Protein AF-A0A212IXD8-F1 (afdb_monomer)

Nearest PDB structures (foldseek):
  6hix-assembly1_AI  TM=6.377E-01  e=2.642E-01  Trypanosoma brucei brucei
  6yxy-assembly1_AI  TM=6.330E-01  e=1.614E+00  Trypanosoma brucei brucei
  7aih-assembly1_C  TM=6.031E-01  e=2.889E+00  Leishmania major
  4rug-assembly1_A  TM=6.545E-01  e=2.889E+00  Homo sapiens
  3g12-assembly1_B  TM=3.491E-01  e=4.257E+00  Bdellovibrio bacteriovorus HD100

Organism: NCBI:txid206096

Radius of gyration: 16.41 Å; Cα contacts (8 Å, |Δi|>4): 251; chains: 1; bounding box: 44×24×46 Å

Structure (mmCIF, N/CA/C/O backbone):
data_AF-A0A212IXD8-F1
#
_entry.id   AF-A0A212IXD8-F1
#
loop_
_atom_site.group_PDB
_atom_site.id
_atom_site.type_symbol
_atom_site.label_atom_id
_atom_site.label_alt_id
_atom_site.label_comp_id
_atom_site.label_asym_id
_atom_site.label_entity_id
_atom_site.label_seq_id
_atom_site.pdbx_PDB_ins_code
_atom_site.Cartn_x
_atom_site.Cartn_y
_atom_site.Cartn_z
_atom_site.occupancy
_atom_site.B_iso_or_equiv
_atom_site.auth_seq_id
_atom_site.auth_comp_id
_atom_site.auth_asym_id
_atom_site.auth_atom_id
_atom_site.pdbx_PDB_model_num
ATOM 1 N N . MET A 1 1 ? -16.874 -5.298 -7.975 1.00 42.81 1 MET A N 1
ATOM 2 C CA . MET A 1 1 ? -15.550 -4.691 -7.746 1.00 42.81 1 MET A CA 1
ATOM 3 C C . MET A 1 1 ? -14.944 -5.436 -6.568 1.00 42.81 1 MET A C 1
ATOM 5 O O . MET A 1 1 ? -15.483 -5.333 -5.473 1.00 42.81 1 MET A O 1
ATOM 9 N N . SER A 1 2 ? -13.976 -6.314 -6.819 1.00 44.81 2 SER A N 1
ATOM 10 C CA . SER A 1 2 ? -13.406 -7.241 -5.833 1.00 44.81 2 SER A CA 1
ATOM 11 C C . SER A 1 2 ? -12.131 -6.648 -5.251 1.00 44.81 2 SER A C 1
ATOM 13 O O . SER A 1 2 ? -11.187 -6.393 -5.981 1.00 44.81 2 SER A O 1
ATOM 15 N N . PHE A 1 3 ? -12.105 -6.407 -3.946 1.00 56.94 3 PHE A N 1
ATOM 16 C CA . PHE A 1 3 ? -10.849 -6.164 -3.238 1.00 56.94 3 PHE A CA 1
ATOM 17 C C . PHE A 1 3 ? -10.205 -7.514 -2.921 1.00 56.94 3 PHE A C 1
ATOM 19 O O . PHE A 1 3 ? -10.930 -8.460 -2.606 1.00 56.94 3 PHE A O 1
ATOM 26 N N . GLN A 1 4 ? -8.875 -7.605 -2.998 1.00 59.16 4 GLN A N 1
ATOM 27 C CA . GLN A 1 4 ? -8.174 -8.885 -2.838 1.00 59.16 4 GLN A CA 1
ATOM 28 C C . GLN A 1 4 ? -7.785 -9.214 -1.385 1.00 59.16 4 GLN A C 1
ATOM 30 O O . GLN A 1 4 ? -7.714 -10.395 -1.051 1.00 59.16 4 GLN A O 1
ATOM 35 N N . TYR A 1 5 ? -7.580 -8.218 -0.504 1.00 69.12 5 TYR A N 1
ATOM 36 C CA . TYR A 1 5 ? -6.969 -8.449 0.817 1.00 69.12 5 TYR A CA 1
ATOM 37 C C . TYR A 1 5 ? -7.639 -7.692 1.977 1.00 69.12 5 TYR A C 1
ATOM 39 O O . TYR A 1 5 ? -7.993 -6.520 1.855 1.00 69.12 5 TYR A O 1
ATOM 47 N N . SER A 1 6 ? -7.760 -8.367 3.127 1.00 77.75 6 SER A N 1
ATOM 48 C CA . SER A 1 6 ? -8.088 -7.770 4.432 1.00 77.75 6 SER A CA 1
ATOM 49 C C . SER A 1 6 ? -6.798 -7.511 5.215 1.00 77.75 6 SER A C 1
ATOM 51 O O . SER A 1 6 ? -5.985 -8.427 5.359 1.00 77.75 6 SER A O 1
ATOM 53 N N . ALA A 1 7 ? -6.641 -6.308 5.772 1.00 86.62 7 ALA A N 1
ATOM 54 C CA . ALA A 1 7 ? -5.464 -5.906 6.546 1.00 86.62 7 ALA A CA 1
ATOM 55 C C . ALA A 1 7 ? -5.843 -5.269 7.891 1.00 86.62 7 ALA A C 1
ATOM 57 O O . ALA A 1 7 ? -6.914 -4.665 8.011 1.00 86.62 7 ALA A O 1
ATOM 58 N N . ILE A 1 8 ? -4.945 -5.385 8.874 1.00 88.56 8 ILE A N 1
ATOM 59 C CA . ILE A 1 8 ? -4.986 -4.674 10.160 1.00 88.56 8 ILE A CA 1
ATOM 60 C C . ILE A 1 8 ? -3.740 -3.798 10.308 1.00 88.56 8 ILE A C 1
ATOM 62 O O . ILE A 1 8 ? -2.645 -4.215 9.940 1.00 88.56 8 ILE A O 1
ATOM 66 N N . GLY A 1 9 ? -3.898 -2.596 10.851 1.00 89.25 9 GLY A N 1
ATOM 67 C CA . GLY A 1 9 ? -2.802 -1.667 11.126 1.00 89.25 9 GLY A CA 1
ATOM 68 C C . GLY A 1 9 ? -3.099 -0.773 12.323 1.00 89.25 9 GLY A C 1
ATOM 69 O O . GLY A 1 9 ? -4.164 -0.869 12.934 1.00 89.25 9 GLY A O 1
ATOM 70 N N . ASP A 1 10 ? -2.161 0.104 12.670 1.00 90.62 10 ASP A N 1
ATOM 71 C CA . ASP A 1 10 ? -2.336 1.036 13.785 1.00 90.62 10 ASP A CA 1
ATOM 72 C C . ASP A 1 10 ? -3.423 2.076 13.498 1.00 90.62 10 ASP A C 1
ATOM 74 O O . ASP A 1 10 ? -3.500 2.645 12.404 1.00 90.62 10 ASP A O 1
ATOM 78 N N . ASN A 1 11 ? -4.232 2.381 14.513 1.00 88.81 11 ASN A N 1
ATOM 79 C CA . ASN A 1 11 ? -5.266 3.412 14.461 1.00 88.81 11 ASN A CA 1
ATOM 80 C C . ASN A 1 11 ? -4.663 4.823 14.593 1.00 88.81 11 ASN A C 1
ATOM 82 O O . ASN A 1 11 ? -4.884 5.538 15.575 1.00 88.81 11 ASN A O 1
ATOM 86 N N . THR A 1 12 ? -3.871 5.221 13.603 1.00 90.62 12 THR A N 1
ATOM 87 C CA . THR A 1 12 ? -3.269 6.555 13.511 1.00 90.62 12 THR A CA 1
ATOM 88 C C . THR A 1 12 ? -4.150 7.497 12.691 1.00 90.62 12 THR A C 1
ATOM 90 O O . THR A 1 12 ? -4.984 7.070 11.893 1.00 90.62 12 THR A O 1
ATOM 93 N N . ILE A 1 13 ? -3.969 8.811 12.874 1.00 89.94 13 ILE A N 1
ATOM 94 C CA . ILE A 1 13 ? -4.617 9.817 12.013 1.00 89.94 13 ILE A CA 1
ATOM 95 C C . ILE A 1 13 ? -4.209 9.597 10.551 1.00 89.94 13 ILE A C 1
ATOM 97 O O . ILE A 1 13 ? -5.069 9.568 9.680 1.00 89.94 13 ILE A O 1
ATOM 101 N N . GLU A 1 14 ? -2.921 9.353 10.309 1.00 92.75 14 GLU A N 1
ATOM 102 C CA . GLU A 1 14 ? -2.364 9.142 8.973 1.00 92.75 14 GLU A CA 1
ATOM 103 C C . GLU A 1 14 ? -3.034 7.977 8.232 1.00 92.75 14 GLU A C 1
ATOM 105 O O . GLU A 1 14 ? -3.453 8.127 7.084 1.00 92.75 14 GLU A O 1
ATOM 110 N N . ASN A 1 15 ? -3.208 6.832 8.898 1.00 92.00 15 ASN A N 1
ATOM 111 C CA . ASN A 1 15 ? -3.856 5.686 8.272 1.00 92.00 15 ASN A CA 1
ATOM 112 C C . ASN A 1 15 ? -5.341 5.941 7.997 1.00 92.00 15 ASN A C 1
ATOM 114 O O . ASN A 1 15 ? -5.849 5.513 6.964 1.00 92.00 15 ASN A O 1
ATOM 118 N N . ARG A 1 16 ? -6.043 6.669 8.874 1.00 90.31 16 ARG A N 1
ATOM 119 C CA . ARG A 1 16 ? -7.445 7.046 8.631 1.00 90.31 16 ARG A CA 1
ATOM 120 C C . ARG A 1 16 ? -7.575 7.959 7.414 1.00 90.31 16 ARG A C 1
ATOM 122 O O . ARG A 1 16 ? -8.372 7.669 6.527 1.00 90.31 16 ARG A O 1
ATOM 129 N N . GLU A 1 17 ? -6.740 8.991 7.319 1.00 91.31 17 GLU A N 1
ATOM 130 C CA . GLU A 1 17 ? -6.723 9.896 6.164 1.00 91.31 17 GLU A CA 1
ATOM 131 C C . GLU A 1 17 ? -6.368 9.170 4.860 1.00 91.31 17 GLU A C 1
ATOM 133 O O . GLU A 1 17 ? -6.943 9.456 3.809 1.00 91.31 17 GLU A O 1
ATOM 138 N N . HIS A 1 18 ? -5.424 8.225 4.905 1.00 92.44 18 HIS A N 1
ATOM 139 C CA . HIS A 1 18 ? -5.082 7.392 3.754 1.00 92.44 18 HIS A CA 1
ATOM 140 C C . HIS A 1 18 ? -6.295 6.586 3.263 1.00 92.44 18 HIS A C 1
ATOM 142 O O . HIS A 1 18 ? -6.632 6.619 2.078 1.00 92.44 18 HIS A O 1
ATOM 148 N N . LEU A 1 19 ? -6.998 5.916 4.178 1.00 90.62 19 LEU A N 1
ATOM 149 C CA . LEU A 1 19 ? -8.192 5.137 3.856 1.00 90.62 19 LEU A CA 1
ATOM 150 C C . LEU A 1 19 ? -9.324 6.010 3.301 1.00 90.62 19 LEU A C 1
ATOM 152 O O . LEU A 1 19 ? -9.964 5.638 2.316 1.00 90.62 19 LEU A O 1
ATOM 156 N N . GLU A 1 20 ? -9.542 7.191 3.875 1.00 90.19 20 GLU A N 1
ATOM 157 C CA . GLU A 1 20 ? -10.528 8.156 3.381 1.00 90.19 20 GLU A CA 1
ATOM 158 C C . GLU A 1 20 ? -10.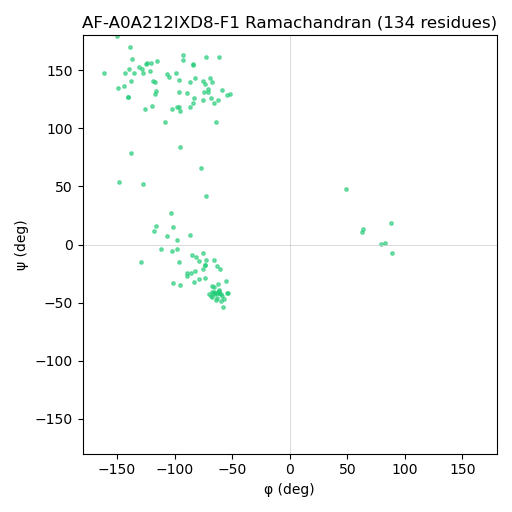203 8.624 1.957 1.00 90.19 20 GLU A C 1
ATOM 160 O O . GLU A 1 20 ? -11.093 8.648 1.105 1.00 90.19 20 GLU A O 1
ATOM 165 N N . LYS A 1 21 ? -8.926 8.896 1.648 1.00 90.50 21 LYS A N 1
ATOM 166 C CA . LYS A 1 21 ? -8.476 9.228 0.281 1.00 90.50 21 LYS A CA 1
ATOM 167 C C . LYS A 1 21 ? -8.715 8.086 -0.705 1.00 90.50 21 LYS A C 1
ATOM 169 O O . LYS A 1 21 ? -9.037 8.333 -1.864 1.00 90.50 21 LYS A O 1
ATOM 174 N N . LEU A 1 22 ? -8.606 6.837 -0.252 1.00 88.31 22 LEU A N 1
ATOM 175 C CA . LEU A 1 22 ? -8.950 5.657 -1.049 1.00 88.31 22 LEU A CA 1
ATOM 176 C C . LEU A 1 22 ? -10.472 5.435 -1.181 1.00 88.31 22 LEU A C 1
ATOM 178 O O . LEU A 1 22 ? -10.898 4.583 -1.969 1.00 88.31 22 LEU A O 1
ATOM 182 N N . GLY A 1 23 ? -11.299 6.200 -0.465 1.00 88.19 23 GLY A N 1
ATOM 183 C CA . GLY A 1 23 ? -12.758 6.112 -0.500 1.00 88.19 23 GLY A CA 1
ATOM 184 C C . GLY A 1 23 ? -13.350 5.099 0.481 1.00 88.19 23 GLY A C 1
ATOM 185 O O . GLY A 1 23 ? -14.495 4.676 0.306 1.00 88.19 23 GLY A O 1
ATOM 186 N N . TYR A 1 24 ? -12.593 4.680 1.497 1.00 87.31 24 TYR A N 1
ATOM 187 C CA . TYR A 1 24 ? -13.152 3.921 2.611 1.00 87.31 24 TYR A CA 1
ATOM 188 C C . TYR A 1 24 ? -13.964 4.839 3.519 1.00 87.31 24 TYR A C 1
ATOM 190 O O . TYR A 1 24 ? -13.554 5.950 3.844 1.00 87.31 24 TYR A O 1
ATOM 198 N N . THR A 1 25 ? -15.119 4.349 3.959 1.00 85.75 25 THR A N 1
ATOM 199 C CA . THR A 1 25 ? -15.950 5.030 4.954 1.00 85.75 25 THR A CA 1
ATOM 200 C C . THR A 1 25 ? -15.815 4.325 6.294 1.00 85.75 25 THR A C 1
ATOM 202 O O . THR A 1 25 ? -15.730 3.102 6.355 1.00 85.75 25 THR A O 1
ATOM 205 N N . ILE A 1 26 ? -15.835 5.067 7.390 1.00 83.44 26 ILE A N 1
ATOM 206 C CA . ILE A 1 26 ? -15.863 4.458 8.716 1.00 83.44 26 ILE A CA 1
ATOM 207 C C . ILE A 1 26 ? -17.231 3.813 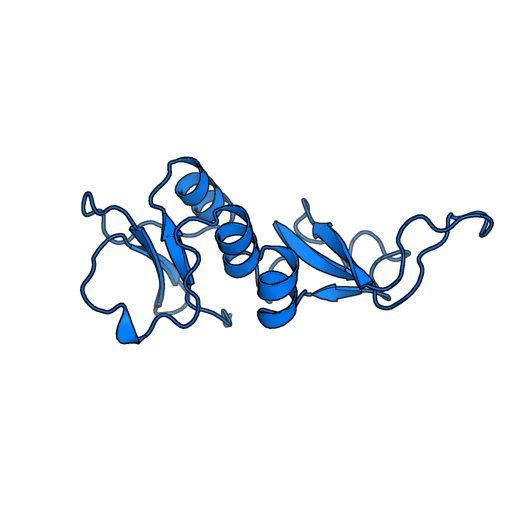8.985 1.00 83.44 26 ILE A C 1
ATOM 209 O O . ILE A 1 26 ? -18.261 4.448 8.751 1.00 83.44 26 ILE A O 1
ATOM 213 N N . SER A 1 27 ? -17.277 2.557 9.448 1.00 76.25 27 SER A N 1
ATOM 214 C CA . SER A 1 27 ? -18.552 1.925 9.850 1.00 76.25 27 SER A CA 1
ATOM 215 C C . SER A 1 27 ? -18.768 1.887 11.358 1.00 76.25 27 SER A C 1
ATOM 217 O O . SER A 1 27 ? -19.910 2.021 11.791 1.00 76.25 27 SER A O 1
ATOM 219 N N . MET A 1 28 ? -17.709 1.748 12.161 1.00 67.94 28 MET A N 1
ATOM 220 C CA . MET A 1 28 ? -17.778 1.784 13.627 1.00 67.94 28 MET A CA 1
ATOM 221 C C . MET A 1 28 ? -16.483 2.348 14.223 1.00 67.94 28 MET A C 1
ATOM 223 O O . MET A 1 28 ? -15.393 1.941 13.826 1.00 67.94 28 MET A O 1
ATOM 227 N N . VAL A 1 29 ? -16.618 3.255 15.199 1.00 61.78 29 VAL A N 1
ATOM 228 C CA . VAL A 1 29 ? -15.512 3.794 16.008 1.00 61.78 29 VAL A CA 1
ATOM 229 C C . VAL A 1 29 ? -15.617 3.229 17.423 1.00 61.78 29 VAL A C 1
ATOM 231 O O . VAL A 1 29 ? -16.430 3.685 18.224 1.00 61.78 29 VAL A O 1
ATOM 234 N N . THR A 1 30 ? -14.761 2.281 17.766 1.00 59.69 30 THR A N 1
ATOM 235 C CA . THR A 1 30 ? -14.298 2.062 19.143 1.00 59.69 30 THR A CA 1
ATOM 236 C C . THR A 1 30 ? -12.923 2.728 19.303 1.00 59.69 30 THR A C 1
ATOM 238 O O . THR A 1 30 ? -12.162 2.824 18.339 1.00 59.69 30 THR A O 1
ATOM 241 N N . MET A 1 31 ? -12.576 3.255 20.483 1.00 59.06 31 MET A N 1
ATOM 242 C CA . MET A 1 31 ? -11.251 3.860 20.759 1.00 59.06 31 MET A CA 1
ATOM 243 C C . MET A 1 31 ? -10.136 2.801 20.873 1.00 59.06 31 MET A C 1
ATOM 245 O O . MET A 1 31 ? -9.288 2.854 21.761 1.00 59.06 31 MET A O 1
ATOM 249 N N . ASP A 1 32 ? -10.153 1.812 19.991 1.00 66.12 32 ASP A N 1
ATOM 250 C CA . ASP A 1 32 ? -9.189 0.729 19.955 1.00 66.12 32 ASP A CA 1
ATOM 251 C C . ASP A 1 32 ? -7.934 1.131 19.183 1.00 66.12 32 ASP A C 1
ATOM 253 O O . ASP A 1 32 ? -7.932 2.021 18.328 1.00 66.12 32 ASP A O 1
ATOM 257 N N . LYS A 1 33 ? -6.827 0.473 19.525 1.00 75.50 33 LYS A N 1
ATOM 258 C CA . LYS A 1 33 ? -5.487 0.819 19.035 1.00 75.50 33 LYS A CA 1
ATOM 259 C C . LYS A 1 33 ? -5.248 0.454 17.569 1.00 75.50 33 LYS A C 1
ATOM 261 O O . LYS A 1 33 ? -4.276 0.937 16.998 1.00 75.50 33 LYS A O 1
ATOM 266 N N . ALA A 1 34 ? -6.1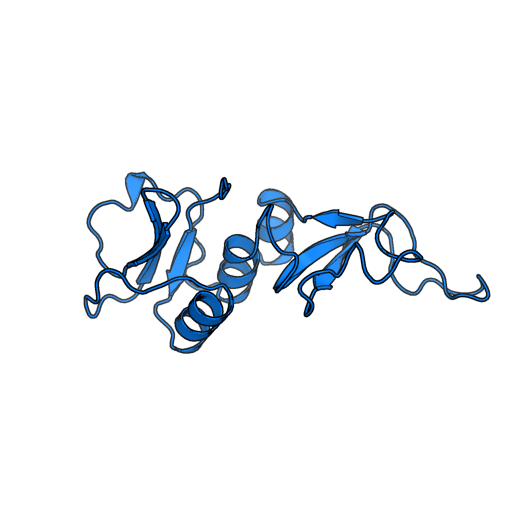10 -0.360 16.966 1.00 83.00 34 ALA A N 1
ATOM 267 C CA . ALA A 1 34 ? -5.948 -0.860 15.607 1.00 83.00 34 ALA A CA 1
ATOM 268 C C . ALA A 1 34 ? -7.166 -0.544 14.733 1.00 83.00 34 ALA A C 1
ATOM 270 O O . ALA A 1 34 ? -8.275 -0.361 15.230 1.00 83.00 34 ALA A O 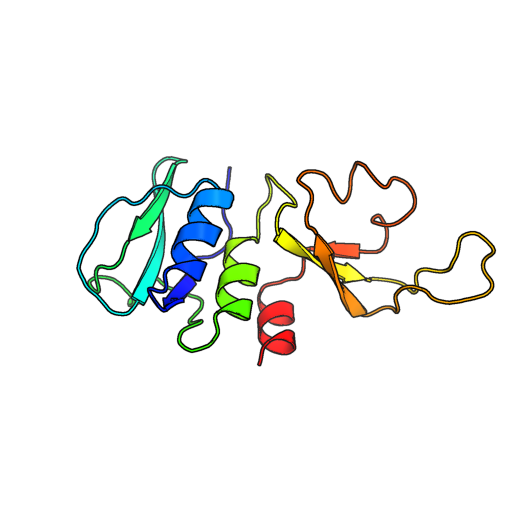1
ATOM 271 N N . ILE A 1 35 ? -6.934 -0.486 13.427 1.00 85.62 35 ILE A N 1
ATOM 272 C CA . ILE A 1 35 ? -7.946 -0.394 12.374 1.00 85.62 35 ILE A CA 1
ATOM 273 C C . ILE A 1 35 ? -7.853 -1.641 11.505 1.00 85.62 35 ILE A C 1
ATOM 275 O O . ILE A 1 35 ? -6.755 -2.088 11.177 1.00 85.62 35 ILE A O 1
ATOM 279 N N . TYR A 1 36 ? -8.990 -2.189 11.102 1.00 82.69 36 TYR A N 1
ATOM 280 C CA . TYR A 1 36 ? -9.054 -3.279 10.136 1.00 82.69 36 TYR A CA 1
ATOM 281 C C . TYR A 1 36 ? -10.022 -2.950 9.012 1.00 82.69 36 TYR A C 1
ATOM 283 O O . TYR A 1 36 ? -10.997 -2.211 9.184 1.00 82.69 36 TYR A O 1
ATOM 291 N N . LEU A 1 37 ? -9.736 -3.512 7.842 1.00 79.31 37 LEU A N 1
ATOM 292 C CA . LEU A 1 37 ? -10.550 -3.322 6.652 1.00 79.31 37 LEU A CA 1
ATOM 293 C C . LEU A 1 37 ? -11.539 -4.454 6.445 1.00 79.31 37 LEU A C 1
ATOM 295 O O . LEU A 1 37 ? -11.211 -5.631 6.605 1.00 79.31 37 LEU A O 1
ATOM 299 N N . LYS A 1 38 ? -12.736 -4.087 5.988 1.00 72.88 38 LYS A N 1
ATOM 300 C CA . LYS A 1 38 ? -13.734 -5.034 5.506 1.00 72.88 38 LYS A CA 1
ATOM 301 C C . LYS A 1 38 ? -14.449 -4.503 4.272 1.00 72.88 38 LYS A C 1
ATOM 303 O O . LYS A 1 38 ? -14.662 -3.302 4.101 1.00 72.88 38 LYS A O 1
ATOM 308 N N . THR A 1 39 ? -14.896 -5.426 3.433 1.00 64.88 39 THR A N 1
ATOM 309 C CA . THR A 1 39 ? -15.800 -5.121 2.326 1.00 64.88 39 THR A CA 1
ATOM 310 C C . THR A 1 39 ? -17.127 -5.829 2.550 1.00 64.88 39 THR A C 1
ATOM 312 O O . THR A 1 39 ? -17.177 -7.006 2.900 1.00 64.88 39 THR A O 1
ATOM 315 N N . GLN A 1 40 ? -18.230 -5.098 2.397 1.00 65.06 40 GLN A N 1
ATOM 316 C CA . GLN A 1 40 ? -19.576 -5.652 2.531 1.00 65.06 40 GLN A CA 1
ATOM 317 C C . GLN A 1 40 ? -20.475 -5.030 1.468 1.00 65.06 40 GLN A C 1
ATOM 319 O O . GLN A 1 40 ? -20.541 -3.808 1.356 1.00 65.06 40 GLN A O 1
ATOM 324 N N . ALA A 1 41 ? -21.161 -5.863 0.678 1.00 64.31 41 ALA A N 1
ATOM 325 C CA . ALA A 1 41 ? -22.120 -5.422 -0.341 1.00 64.31 41 ALA A CA 1
ATOM 326 C C . ALA A 1 41 ? -21.582 -4.305 -1.272 1.00 64.31 41 ALA A C 1
ATOM 328 O O . ALA A 1 41 ? -22.253 -3.300 -1.499 1.00 64.31 41 ALA A O 1
ATOM 329 N N . ASN A 1 42 ? -20.360 -4.474 -1.800 1.00 65.62 42 ASN A N 1
ATOM 330 C CA . ASN A 1 42 ? -19.644 -3.505 -2.652 1.00 65.62 42 ASN A CA 1
ATOM 331 C C . ASN A 1 42 ? -19.287 -2.159 -1.991 1.00 65.62 42 ASN A C 1
ATOM 333 O O . ASN A 1 42 ? -18.912 -1.218 -2.689 1.00 65.62 42 ASN A O 1
ATOM 337 N N . ARG A 1 43 ? -19.378 -2.042 -0.663 1.00 68.94 43 ARG A N 1
ATOM 338 C CA . ARG A 1 43 ? -18.949 -0.853 0.080 1.00 68.94 43 ARG A CA 1
ATOM 339 C C . ARG A 1 43 ? -17.657 -1.121 0.847 1.00 68.94 43 ARG A C 1
ATOM 341 O O . ARG A 1 43 ? -17.406 -2.246 1.288 1.00 68.94 43 ARG A 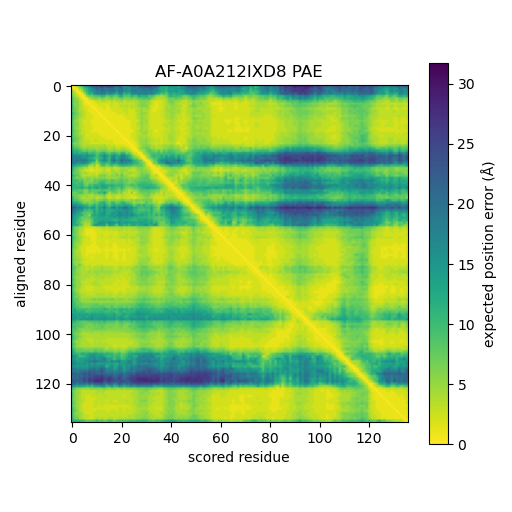O 1
ATOM 348 N N . LYS A 1 44 ? -16.845 -0.071 0.965 1.00 75.56 44 LYS A N 1
ATOM 349 C CA . LYS A 1 44 ? -15.500 -0.085 1.545 1.00 75.56 44 LYS A CA 1
ATOM 350 C C . LYS 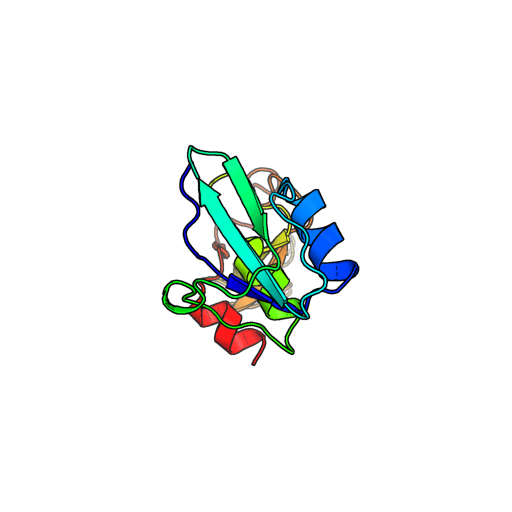A 1 44 ? -15.575 0.486 2.952 1.00 75.56 44 LYS A C 1
ATOM 352 O O . LYS A 1 44 ? -15.930 1.656 3.110 1.00 75.56 44 LYS A O 1
ATOM 357 N N . TYR A 1 45 ? -15.264 -0.339 3.946 1.00 79.25 45 TYR A N 1
ATOM 358 C CA . TYR A 1 45 ? -15.335 0.062 5.342 1.00 79.25 45 TYR A CA 1
ATOM 359 C C . TYR A 1 45 ? -14.041 -0.214 6.087 1.00 79.25 45 TYR A C 1
ATOM 361 O O . TYR A 1 45 ? -13.360 -1.206 5.821 1.00 79.25 45 TYR A O 1
ATOM 369 N N . TYR A 1 46 ? -13.744 0.648 7.052 1.00 79.56 46 TYR A N 1
ATOM 370 C CA . TYR A 1 46 ? -12.800 0.334 8.110 1.00 79.56 46 TYR A CA 1
ATOM 371 C C . TYR A 1 46 ? -13.483 0.438 9.471 1.00 79.56 46 TYR A C 1
ATOM 373 O O . TYR A 1 46 ? -14.427 1.214 9.667 1.00 79.56 46 TYR A O 1
ATOM 381 N N . GLU A 1 47 ? -13.012 -0.383 10.398 1.00 77.62 47 GLU A N 1
ATOM 382 C CA . GLU A 1 47 ? -13.509 -0.486 11.765 1.00 77.62 47 GLU A CA 1
ATOM 383 C C . GLU A 1 47 ? -12.341 -0.577 12.733 1.00 77.62 47 GLU A C 1
ATOM 385 O O . GLU A 1 47 ? -11.229 -0.937 12.352 1.00 77.62 47 GLU A O 1
ATOM 390 N N . THR A 1 48 ? -12.602 -0.262 13.996 1.00 69.25 48 THR A N 1
ATOM 391 C CA . THR A 1 48 ? -11.609 -0.367 15.069 1.00 69.25 48 THR A CA 1
ATOM 392 C C . THR A 1 48 ? -11.923 -1.476 16.084 1.00 69.25 48 THR A C 1
ATOM 394 O O . THR A 1 48 ? -11.100 -1.756 16.940 1.00 69.25 48 THR A O 1
ATOM 397 N N . ASN A 1 49 ? -13.058 -2.176 15.967 1.00 64.62 49 ASN A N 1
ATOM 398 C CA . ASN A 1 49 ? -13.474 -3.232 16.902 1.00 64.62 49 ASN A CA 1
ATOM 399 C C . ASN A 1 49 ? -12.720 -4.589 16.761 1.00 64.62 49 ASN A C 1
ATOM 401 O O . ASN A 1 49 ? -12.444 -5.095 15.682 1.00 64.62 49 ASN A O 1
ATOM 405 N N . ASN A 1 50 ? -12.418 -5.236 17.879 1.00 58.59 50 ASN A N 1
ATOM 406 C CA . ASN A 1 50 ? -11.513 -6.382 18.017 1.00 58.59 50 ASN A CA 1
ATOM 407 C C . ASN A 1 50 ? -12.167 -7.773 17.792 1.00 58.59 50 ASN A C 1
ATOM 409 O O . ASN A 1 50 ? -11.551 -8.803 18.048 1.00 58.59 50 ASN A O 1
ATOM 413 N N . ASP A 1 51 ? -13.420 -7.849 17.341 1.00 59.56 51 ASP A N 1
ATOM 414 C CA . ASP A 1 51 ? -14.194 -9.094 17.492 1.00 59.56 51 ASP A CA 1
ATOM 415 C C . ASP A 1 51 ? -13.879 -10.209 16.469 1.00 59.56 51 ASP A C 1
ATOM 417 O O . ASP A 1 51 ? -14.264 -11.356 16.694 1.00 59.56 51 ASP A O 1
ATOM 421 N N . ASP A 1 52 ? -13.176 -9.936 15.359 1.00 60.31 52 ASP A N 1
ATOM 422 C CA . ASP A 1 52 ? -12.913 -10.970 14.336 1.00 60.31 52 ASP A CA 1
ATOM 423 C C . ASP A 1 52 ? -11.576 -10.815 13.588 1.00 60.31 52 ASP A C 1
ATOM 425 O O . ASP A 1 52 ? -11.503 -10.807 12.357 1.00 60.31 52 ASP A O 1
ATOM 429 N N . TRP A 1 53 ? -10.473 -10.728 14.338 1.00 64.69 53 TRP A N 1
ATOM 430 C CA . TRP A 1 53 ? -9.116 -10.755 13.765 1.00 64.69 53 TRP A CA 1
ATOM 431 C C . TRP A 1 53 ? -8.779 -12.071 13.058 1.00 64.69 53 TRP A C 1
ATOM 433 O O . TRP A 1 53 ? -7.867 -12.111 12.237 1.00 64.69 53 TRP A O 1
ATOM 443 N N . SER A 1 54 ? -9.530 -13.142 13.334 1.00 63.22 54 SER A N 1
ATOM 444 C CA . SER A 1 54 ? -9.298 -14.474 12.764 1.00 63.22 54 SER A CA 1
ATOM 445 C C . SER A 1 54 ? -9.390 -14.514 11.233 1.00 63.22 54 SER A C 1
ATOM 447 O O . SER A 1 54 ? -8.837 -15.411 10.599 1.00 63.22 54 SER A O 1
ATOM 449 N N . LYS A 1 55 ? -10.065 -13.524 10.636 1.00 63.38 55 LYS A N 1
ATOM 450 C CA . LYS A 1 55 ? -10.248 -13.387 9.186 1.00 63.38 55 LYS A CA 1
ATOM 451 C C . LYS A 1 55 ? -9.268 -12.419 8.526 1.00 63.38 55 LYS A C 1
ATOM 453 O O . LYS A 1 55 ? -9.311 -12.265 7.305 1.00 63.38 55 LYS A O 1
ATOM 458 N N . VAL A 1 56 ? -8.421 -11.738 9.297 1.00 66.88 56 VAL A N 1
ATOM 459 C CA . VAL A 1 56 ? -7.447 -10.794 8.747 1.00 66.88 56 VAL A CA 1
ATOM 460 C C . VAL A 1 56 ? -6.203 -11.557 8.311 1.00 66.88 56 VAL A C 1
ATOM 462 O O . VAL A 1 56 ? -5.563 -12.237 9.105 1.00 66.88 56 VAL A O 1
ATOM 465 N N . ILE A 1 57 ? -5.868 -11.439 7.027 1.00 74.44 57 ILE A N 1
ATOM 466 C CA . ILE A 1 57 ? -4.794 -12.220 6.400 1.00 74.44 57 ILE A CA 1
ATOM 467 C C . ILE A 1 57 ? -3.448 -11.489 6.519 1.00 74.44 57 ILE A C 1
ATOM 469 O O . ILE A 1 57 ? -2.398 -12.128 6.540 1.00 74.44 57 ILE A O 1
ATOM 473 N N . THR A 1 58 ? -3.464 -10.158 6.659 1.00 86.69 58 THR A N 1
ATOM 474 C CA . THR A 1 58 ? -2.246 -9.342 6.706 1.00 86.69 58 THR A CA 1
ATOM 475 C C . THR A 1 58 ? -2.196 -8.468 7.958 1.00 86.69 58 THR A C 1
ATOM 477 O O . THR A 1 58 ? -3.022 -7.573 8.137 1.00 86.69 58 THR A O 1
ATOM 480 N N . ASN A 1 59 ? -1.202 -8.712 8.818 1.00 88.44 59 ASN A N 1
ATOM 481 C CA . ASN A 1 59 ? -0.916 -7.885 9.989 1.00 88.44 59 ASN A CA 1
ATOM 482 C C . ASN A 1 59 ? 0.176 -6.854 9.674 1.00 88.44 59 ASN A C 1
ATOM 484 O O . ASN A 1 59 ? 1.317 -7.228 9.416 1.00 88.44 59 ASN A O 1
ATOM 488 N N . CYS A 1 60 ? -0.186 -5.574 9.715 1.00 91.31 60 CYS A N 1
ATOM 489 C CA . CYS A 1 60 ? 0.690 -4.431 9.465 1.00 91.31 60 CYS A CA 1
ATOM 490 C C . CYS A 1 60 ? 0.854 -3.539 10.710 1.00 91.31 60 CYS A C 1
ATOM 492 O O . CYS A 1 60 ? 1.269 -2.388 10.589 1.00 91.31 60 CYS A O 1
ATOM 494 N N . ILE A 1 61 ? 0.491 -4.020 11.904 1.00 89.56 61 ILE A N 1
ATOM 495 C CA . ILE A 1 61 ? 0.692 -3.274 13.156 1.00 89.56 61 ILE A CA 1
ATOM 496 C C . ILE A 1 61 ? 2.187 -2.977 13.333 1.00 89.56 61 ILE A C 1
ATOM 498 O O . ILE A 1 61 ? 3.027 -3.860 13.175 1.00 89.56 61 ILE A O 1
ATOM 502 N N . GLY A 1 62 ? 2.515 -1.729 13.663 1.00 92.62 62 GLY A N 1
ATOM 503 C CA . GLY A 1 62 ? 3.882 -1.222 13.733 1.00 92.62 62 GLY A CA 1
ATOM 504 C C . GLY A 1 62 ? 4.489 -0.865 12.374 1.00 92.62 62 GLY A C 1
ATOM 505 O O . GLY A 1 62 ? 5.636 -0.428 12.333 1.00 92.62 62 GLY A O 1
ATOM 506 N N . ASN A 1 63 ? 3.747 -1.029 11.272 1.00 95.00 63 ASN A N 1
ATOM 507 C CA . ASN A 1 63 ? 4.230 -0.798 9.914 1.00 95.00 63 ASN A CA 1
ATOM 508 C C . ASN A 1 63 ? 3.193 -0.063 9.046 1.00 95.00 63 ASN A C 1
ATOM 510 O O . ASN A 1 63 ? 2.494 -0.640 8.208 1.00 95.00 63 ASN A O 1
ATOM 514 N N . THR A 1 64 ? 3.121 1.253 9.248 1.00 94.62 64 THR A N 1
ATOM 515 C CA . THR A 1 64 ? 2.251 2.177 8.506 1.00 94.62 64 THR A CA 1
ATOM 516 C C . THR A 1 64 ? 2.428 2.072 6.989 1.00 94.62 64 THR A C 1
ATOM 518 O O . THR A 1 64 ? 1.437 2.073 6.265 1.00 94.62 64 THR A O 1
ATOM 521 N N . LEU A 1 65 ? 3.663 1.948 6.491 1.00 94.88 65 LEU A N 1
ATOM 522 C CA . LEU A 1 65 ? 3.926 1.909 5.049 1.00 94.88 65 LEU A CA 1
ATOM 523 C C . LEU A 1 65 ? 3.386 0.628 4.409 1.00 94.88 65 LEU A C 1
ATOM 525 O O . LEU A 1 65 ? 2.699 0.705 3.392 1.00 94.88 65 LEU A O 1
ATOM 529 N N . LEU A 1 66 ? 3.610 -0.529 5.042 1.00 95.19 66 LEU A N 1
ATOM 530 C CA . LEU A 1 66 ? 3.027 -1.791 4.591 1.00 95.19 66 LEU A CA 1
ATOM 531 C C . LEU A 1 66 ? 1.497 -1.736 4.631 1.00 95.19 66 LEU A C 1
ATOM 533 O O . LEU A 1 66 ? 0.845 -2.189 3.693 1.00 95.19 66 LEU A O 1
ATOM 537 N N . PHE A 1 67 ? 0.921 -1.150 5.686 1.00 93.62 67 PHE A N 1
ATOM 538 C CA . PHE A 1 67 ? -0.526 -0.973 5.778 1.00 93.62 67 PHE A CA 1
ATOM 539 C C . PHE A 1 67 ? -1.055 -0.159 4.590 1.00 93.62 67 PHE A C 1
ATOM 541 O O . PHE A 1 67 ? -1.927 -0.619 3.857 1.00 93.62 67 PHE A O 1
ATOM 548 N N . GLN A 1 68 ? -0.497 1.022 4.336 1.00 93.75 68 GLN A N 1
ATOM 549 C CA . GLN A 1 68 ? -0.915 1.867 3.215 1.00 93.75 68 GLN A CA 1
ATOM 550 C C . GLN A 1 68 ? -0.738 1.156 1.864 1.00 93.75 68 GLN A C 1
ATOM 552 O O . GLN A 1 68 ? -1.637 1.171 1.027 1.00 93.75 68 GLN A O 1
ATOM 557 N N . ALA A 1 69 ? 0.381 0.456 1.672 1.00 94.19 69 ALA A N 1
ATOM 558 C CA . ALA A 1 69 ? 0.661 -0.257 0.433 1.00 94.19 69 ALA A CA 1
ATOM 559 C C . ALA A 1 69 ? -0.345 -1.387 0.158 1.00 94.19 69 ALA A C 1
ATOM 561 O O . ALA A 1 69 ? -0.884 -1.483 -0.942 1.00 94.19 69 ALA A O 1
ATOM 562 N N . VAL A 1 70 ? -0.646 -2.211 1.166 1.00 92.00 70 VAL A N 1
ATOM 563 C CA . VAL A 1 70 ? -1.597 -3.328 1.042 1.00 92.00 70 VAL A CA 1
ATOM 564 C C . VAL A 1 70 ? -3.019 -2.821 0.822 1.00 92.00 70 VAL A C 1
ATOM 566 O O . VAL A 1 70 ? -3.761 -3.365 0.005 1.00 92.00 70 VAL A O 1
ATOM 569 N N . THR A 1 71 ? -3.412 -1.762 1.528 1.00 89.50 71 THR A N 1
ATOM 570 C CA . THR A 1 71 ? -4.772 -1.212 1.434 1.00 89.50 71 THR A CA 1
ATOM 571 C C . THR A 1 71 ? -5.034 -0.457 0.130 1.00 89.50 71 THR A C 1
ATOM 573 O O . THR A 1 71 ? -6.196 -0.307 -0.263 1.00 89.50 71 THR A O 1
ATOM 576 N N . ALA A 1 72 ? -3.977 -0.066 -0.585 1.00 91.44 72 ALA A N 1
ATOM 577 C CA . ALA A 1 72 ? -4.050 0.491 -1.927 1.00 91.44 72 ALA A CA 1
ATOM 578 C C . ALA A 1 72 ? -4.173 -0.565 -3.047 1.00 91.44 72 ALA A C 1
ATOM 580 O O . ALA A 1 72 ? -4.507 -0.173 -4.164 1.00 91.44 72 ALA A O 1
ATOM 581 N N . ILE A 1 73 ? -3.984 -1.871 -2.773 1.00 88.62 73 ILE A N 1
ATOM 582 C CA . ILE A 1 73 ? -4.085 -2.935 -3.794 1.00 88.62 73 ILE A CA 1
ATOM 583 C C . ILE A 1 73 ? -5.506 -3.041 -4.348 1.00 88.62 73 ILE A C 1
ATOM 585 O O . ILE A 1 73 ? -6.413 -3.550 -3.682 1.00 88.62 73 ILE A O 1
ATOM 589 N N . ARG A 1 74 ? -5.703 -2.563 -5.579 1.00 82.56 74 ARG A N 1
ATOM 590 C CA . ARG A 1 74 ? -7.035 -2.342 -6.156 1.00 82.56 74 ARG A CA 1
ATOM 591 C C . ARG A 1 74 ? -7.101 -2.643 -7.640 1.00 82.56 74 ARG A C 1
ATOM 593 O O . ARG A 1 74 ? -6.282 -2.161 -8.413 1.00 82.56 74 ARG A O 1
ATOM 600 N N . ASP A 1 75 ? -8.164 -3.326 -8.053 1.00 80.75 75 ASP A N 1
ATOM 601 C CA . ASP A 1 75 ? -8.457 -3.539 -9.475 1.00 80.75 75 ASP A CA 1
ATOM 602 C C . ASP A 1 75 ? -9.020 -2.269 -10.147 1.00 80.75 75 ASP A C 1
ATOM 604 O O . ASP A 1 75 ? -8.969 -2.138 -11.364 1.00 80.75 75 ASP A O 1
ATOM 608 N N . ASP A 1 76 ? -9.578 -1.333 -9.367 1.00 80.88 76 ASP A N 1
ATOM 609 C CA . ASP A 1 76 ? -10.353 -0.186 -9.860 1.00 80.88 76 ASP A CA 1
ATOM 610 C C . ASP A 1 76 ? -9.627 1.165 -9.877 1.00 80.88 76 ASP A C 1
ATOM 612 O O . ASP A 1 76 ? -10.217 2.161 -10.292 1.00 80.88 76 ASP A O 1
ATOM 616 N N . SER A 1 77 ? -8.405 1.238 -9.356 1.00 84.06 77 SER A N 1
ATOM 617 C CA . SER A 1 77 ? -7.626 2.477 -9.264 1.00 84.06 77 SER A CA 1
ATOM 618 C C . SER A 1 77 ? -6.151 2.156 -9.060 1.00 84.06 77 SER A C 1
ATOM 620 O O . SER A 1 77 ? -5.833 1.195 -8.361 1.00 84.06 77 SER A O 1
ATOM 622 N N . ASP A 1 78 ? -5.271 3.000 -9.596 1.00 87.00 78 ASP A N 1
ATOM 623 C CA . ASP A 1 78 ? -3.827 2.945 -9.338 1.00 87.00 78 ASP A CA 1
ATOM 624 C C . ASP A 1 78 ? -3.383 3.949 -8.260 1.00 87.00 78 ASP A C 1
ATOM 626 O O . ASP A 1 78 ? -2.195 4.096 -7.984 1.00 87.00 78 ASP A O 1
ATOM 630 N N . MET A 1 79 ? -4.309 4.681 -7.639 1.00 87.75 79 MET A N 1
ATOM 631 C CA . MET A 1 79 ? -3.953 5.710 -6.661 1.00 87.75 79 MET A CA 1
ATOM 632 C C . MET A 1 79 ? -3.317 5.095 -5.409 1.00 87.75 79 MET A C 1
ATOM 634 O O . MET A 1 79 ? -3.952 4.293 -4.727 1.00 87.75 79 MET A O 1
ATOM 638 N N . TYR A 1 80 ? -2.088 5.515 -5.091 1.00 91.38 80 TYR A N 1
ATOM 639 C CA . TYR A 1 80 ? -1.252 4.966 -4.011 1.00 91.38 80 TYR A CA 1
ATOM 640 C C . TYR A 1 80 ? -0.871 3.489 -4.181 1.00 91.38 80 TYR A C 1
ATOM 642 O O . TYR A 1 80 ? -0.314 2.889 -3.264 1.00 91.38 80 TYR A O 1
ATOM 650 N N . GLN A 1 81 ? -1.134 2.913 -5.355 1.00 90.75 81 GLN A N 1
ATOM 651 C CA . GLN A 1 81 ? -0.722 1.564 -5.706 1.00 90.75 81 GLN A CA 1
ATOM 652 C C . GLN A 1 81 ? 0.792 1.527 -5.921 1.00 90.75 81 GLN A C 1
ATOM 654 O O . GLN A 1 81 ? 1.357 2.362 -6.631 1.00 90.75 81 GLN A O 1
ATOM 659 N N . TRP A 1 82 ? 1.434 0.523 -5.338 1.00 93.12 82 TRP A N 1
ATOM 660 C CA . TRP A 1 82 ? 2.816 0.185 -5.648 1.00 93.12 82 TRP A CA 1
ATOM 661 C C . TRP A 1 82 ? 2.881 -0.765 -6.840 1.00 93.12 82 TRP A C 1
ATOM 663 O O . TRP A 1 82 ? 2.071 -1.692 -6.953 1.00 93.12 82 TRP A O 1
ATOM 673 N N . PHE A 1 83 ? 3.861 -0.528 -7.698 1.00 91.50 83 PHE A N 1
ATOM 674 C CA . PHE A 1 83 ? 4.208 -1.341 -8.854 1.00 91.50 83 PHE A CA 1
ATOM 675 C C . PHE A 1 83 ? 5.641 -1.840 -8.721 1.00 91.50 83 PHE A C 1
ATOM 677 O O . PHE A 1 83 ? 6.442 -1.210 -8.033 1.00 91.50 83 PHE A O 1
ATOM 684 N N . VAL A 1 84 ? 5.950 -2.941 -9.392 1.00 92.44 84 VAL A N 1
ATOM 685 C CA . VAL A 1 84 ? 7.304 -3.479 -9.520 1.00 92.44 84 VAL A CA 1
ATOM 686 C C . VAL A 1 84 ? 7.674 -3.453 -10.993 1.00 92.44 84 VAL A C 1
ATOM 688 O O . VAL A 1 84 ? 6.892 -3.912 -11.827 1.00 92.44 84 VAL A O 1
ATOM 691 N N . SER A 1 85 ? 8.843 -2.897 -11.307 1.00 90.38 85 SER A N 1
ATOM 692 C CA . SER A 1 85 ? 9.359 -2.893 -12.676 1.00 90.38 85 SER A CA 1
ATOM 693 C C . SER A 1 85 ? 9.730 -4.312 -13.109 1.00 90.38 85 SER A C 1
ATOM 695 O O . SER A 1 85 ? 10.516 -4.990 -12.450 1.00 90.38 85 SER A O 1
ATOM 697 N N . ASP A 1 86 ? 9.190 -4.768 -14.227 1.00 89.38 86 ASP A N 1
ATOM 698 C CA . ASP A 1 86 ? 9.499 -6.055 -14.848 1.00 89.38 86 ASP A CA 1
ATOM 699 C C . ASP A 1 86 ? 10.776 -6.006 -15.692 1.00 89.38 86 ASP A C 1
ATOM 701 O O . ASP A 1 86 ? 11.420 -7.045 -15.893 1.00 89.38 86 ASP A O 1
ATOM 705 N N . GLU A 1 87 ? 11.171 -4.818 -16.150 1.00 87.50 87 GLU A N 1
ATOM 706 C CA . GLU A 1 87 ? 12.354 -4.572 -16.981 1.00 87.50 87 GLU A CA 1
ATOM 707 C C . GLU A 1 87 ? 13.100 -3.301 -16.541 1.00 87.50 87 GLU A C 1
ATOM 709 O O . GLU A 1 87 ? 12.633 -2.558 -15.672 1.00 87.50 87 GLU A O 1
ATOM 714 N 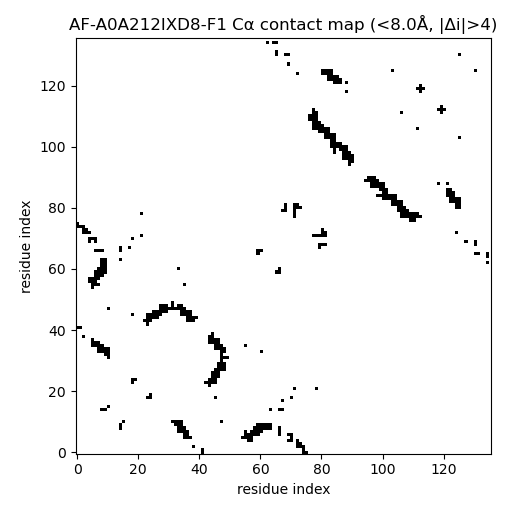N . ASP A 1 88 ? 14.299 -3.098 -17.092 1.00 88.94 88 ASP A N 1
ATOM 715 C CA . ASP A 1 88 ? 15.035 -1.847 -16.924 1.00 88.94 88 ASP A CA 1
ATOM 716 C C . ASP A 1 88 ? 14.394 -0.783 -17.812 1.00 88.94 88 ASP A C 1
ATOM 718 O O . ASP A 1 88 ? 14.297 -0.934 -19.028 1.00 88.94 88 ASP A O 1
ATOM 722 N N . ILE A 1 89 ? 14.000 0.319 -17.195 1.00 82.19 89 ILE A N 1
ATOM 723 C CA . ILE A 1 89 ? 13.373 1.443 -17.859 1.00 82.19 89 ILE A CA 1
ATOM 724 C C . ILE A 1 89 ? 14.441 2.501 -18.124 1.00 82.19 89 ILE A C 1
ATOM 726 O O . ILE A 1 89 ? 15.020 3.073 -17.196 1.00 82.19 89 ILE A O 1
ATOM 730 N N . PHE A 1 90 ? 14.668 2.808 -19.396 1.00 82.62 90 PHE A N 1
ATOM 731 C CA . PHE A 1 90 ? 15.709 3.735 -19.836 1.00 82.62 90 PHE A CA 1
ATOM 732 C C . PHE A 1 90 ? 15.194 5.169 -19.970 1.00 82.62 90 PHE A C 1
ATOM 734 O O . PHE A 1 90 ? 13.989 5.407 -20.032 1.00 82.62 90 PHE A O 1
ATOM 741 N N . THR A 1 91 ? 16.092 6.152 -20.023 1.00 79.62 91 THR A N 1
ATOM 742 C CA . THR A 1 91 ? 15.767 7.517 -20.452 1.00 79.62 91 THR A CA 1
ATOM 743 C C . THR A 1 91 ? 15.277 7.514 -21.901 1.00 79.62 91 THR A C 1
ATOM 745 O O . THR A 1 91 ? 15.540 6.586 -22.663 1.00 79.62 91 THR A O 1
ATOM 748 N N . LYS A 1 92 ? 14.589 8.582 -22.323 1.00 76.88 92 LYS A N 1
ATOM 749 C CA . LYS A 1 92 ? 14.095 8.713 -23.706 1.00 76.88 92 LYS A CA 1
ATOM 750 C C . LYS A 1 92 ? 15.204 8.574 -24.762 1.00 76.88 92 LYS A C 1
ATOM 752 O O . LYS A 1 92 ? 14.933 8.109 -25.866 1.00 76.88 92 LYS A O 1
ATOM 757 N N . ASP A 1 93 ? 16.419 8.985 -24.414 1.00 82.06 93 ASP A N 1
ATOM 758 C CA . ASP A 1 93 ? 17.590 8.915 -25.288 1.00 82.06 93 ASP A CA 1
ATOM 759 C C . ASP A 1 93 ? 18.292 7.540 -25.226 1.00 82.06 93 ASP A C 1
ATOM 761 O O . ASP A 1 93 ? 19.126 7.244 -26.074 1.00 82.06 93 ASP A O 1
ATOM 765 N N . GLY A 1 94 ? 17.904 6.665 -24.286 1.00 79.12 94 GLY A N 1
ATOM 766 C CA . GLY A 1 94 ? 18.364 5.275 -24.174 1.00 79.12 94 GLY A CA 1
ATOM 767 C C . GLY A 1 94 ? 19.707 5.081 -23.466 1.00 79.12 94 GLY A C 1
ATOM 768 O O . GLY A 1 94 ? 20.167 3.949 -23.345 1.00 79.12 94 GLY A O 1
ATOM 769 N N . ASP A 1 95 ? 20.330 6.162 -22.999 1.00 84.00 95 ASP A N 1
ATOM 770 C CA . ASP A 1 95 ? 21.708 6.141 -22.495 1.00 84.00 95 ASP A CA 1
ATOM 771 C C . ASP A 1 95 ? 21.822 5.742 -21.015 1.00 84.00 95 ASP A C 1
ATOM 773 O O . ASP A 1 95 ? 22.858 5.229 -20.599 1.00 84.00 95 ASP A O 1
ATOM 777 N N . ASP A 1 96 ? 20.759 5.937 -20.227 1.00 84.56 96 ASP A N 1
ATOM 778 C CA . ASP A 1 96 ? 20.760 5.704 -18.779 1.00 84.56 96 ASP A CA 1
ATOM 779 C C . ASP A 1 96 ? 19.505 4.954 -18.325 1.00 84.56 96 ASP A C 1
ATOM 781 O O . ASP A 1 96 ? 18.417 5.164 -18.862 1.00 84.56 96 ASP A O 1
ATOM 785 N N . ILE A 1 97 ? 19.643 4.127 -17.286 1.00 83.69 97 ILE A N 1
ATOM 786 C CA . ILE A 1 97 ? 18.520 3.481 -16.594 1.00 83.69 97 ILE A CA 1
ATOM 787 C C . ILE A 1 97 ? 17.940 4.464 -15.572 1.00 83.69 97 ILE A C 1
ATOM 789 O O . ILE A 1 97 ? 18.654 4.990 -14.719 1.00 83.69 97 ILE A O 1
ATOM 793 N N . VAL A 1 98 ? 16.633 4.702 -15.650 1.00 84.00 98 VAL A N 1
ATOM 794 C CA . VAL A 1 98 ? 15.871 5.557 -14.726 1.00 84.00 9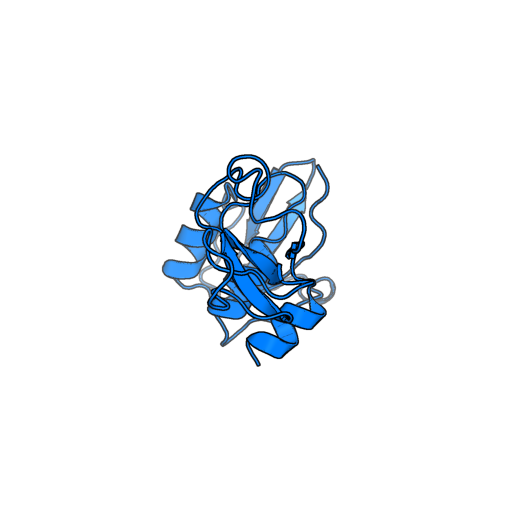8 VAL A CA 1
ATOM 795 C C . VAL A 1 98 ? 15.220 4.727 -13.623 1.00 84.00 98 VAL A C 1
ATOM 797 O O . VAL A 1 98 ? 15.114 5.192 -12.490 1.00 84.00 98 VAL A O 1
ATOM 800 N N . VAL A 1 99 ? 14.788 3.509 -13.953 1.00 85.19 99 VAL A N 1
ATOM 801 C CA . VAL A 1 99 ? 14.223 2.541 -13.009 1.00 85.19 99 VAL A CA 1
ATOM 802 C C . VAL A 1 99 ? 14.752 1.168 -13.384 1.00 85.19 99 VAL A C 1
ATOM 804 O O . VAL A 1 99 ? 14.651 0.774 -14.540 1.00 85.19 99 VAL A O 1
ATOM 807 N N . SER A 1 100 ? 15.336 0.453 -12.433 1.00 90.31 100 SER A N 1
ATOM 808 C CA . SER A 1 100 ? 15.862 -0.886 -12.688 1.00 90.31 100 SER A CA 1
ATOM 809 C C . SER A 1 100 ? 14.752 -1.922 -12.572 1.00 90.31 100 SER A C 1
ATOM 811 O O . SER A 1 100 ? 13.784 -1.750 -11.826 1.00 90.31 100 SER A O 1
ATOM 813 N N . LYS A 1 101 ? 14.924 -3.057 -13.241 1.00 91.44 101 LYS A N 1
ATOM 814 C CA . LYS A 1 101 ? 14.096 -4.237 -13.015 1.00 91.44 101 LYS A CA 1
ATOM 815 C C . LYS A 1 101 ? 14.058 -4.592 -11.523 1.00 91.44 101 LYS A C 1
ATOM 817 O O . LYS A 1 101 ? 15.095 -4.768 -10.887 1.00 91.44 101 LYS A O 1
ATOM 822 N N . GLY A 1 102 ? 12.854 -4.774 -10.993 1.00 91.62 102 GLY A N 1
ATOM 823 C CA . GLY A 1 102 ? 12.585 -5.083 -9.590 1.00 91.62 102 GLY A CA 1
ATOM 824 C C . GLY A 1 102 ? 12.418 -3.856 -8.692 1.00 91.62 102 GLY A C 1
ATOM 825 O O . GLY A 1 102 ? 12.033 -4.017 -7.533 1.00 91.62 102 GLY A O 1
ATOM 826 N N . ASP A 1 103 ? 12.661 -2.644 -9.198 1.00 91.12 103 ASP A N 1
ATOM 827 C CA . ASP A 1 103 ? 12.437 -1.432 -8.418 1.00 91.12 103 ASP A CA 1
ATOM 828 C C . ASP A 1 103 ? 10.942 -1.200 -8.180 1.00 91.12 103 ASP A C 1
ATOM 830 O O . ASP A 1 103 ? 10.087 -1.434 -9.042 1.00 91.12 103 ASP A O 1
ATOM 834 N N . PHE A 1 104 ? 10.638 -0.698 -6.983 1.00 92.44 104 PHE A N 1
ATOM 835 C CA . PHE A 1 104 ? 9.285 -0.367 -6.566 1.00 92.44 104 PHE A CA 1
ATOM 836 C C . PHE A 1 104 ? 8.934 1.071 -6.942 1.00 92.44 104 PHE A C 1
ATOM 838 O O . PHE A 1 104 ? 9.648 2.019 -6.608 1.00 92.44 104 PHE A O 1
ATOM 845 N N . ILE A 1 105 ? 7.778 1.242 -7.575 1.00 90.06 105 ILE A N 1
ATOM 846 C CA . ILE A 1 105 ? 7.281 2.529 -8.057 1.00 90.06 105 ILE A CA 1
ATOM 847 C C . ILE A 1 105 ? 5.947 2.822 -7.373 1.00 90.06 105 ILE A C 1
ATOM 849 O O . ILE A 1 105 ? 4.978 2.080 -7.530 1.00 90.06 105 ILE A O 1
ATOM 853 N N . LEU A 1 106 ? 5.873 3.924 -6.623 1.00 90.00 106 LEU A N 1
ATOM 854 C CA . LEU A 1 106 ? 4.621 4.386 -6.026 1.00 90.00 106 LEU A CA 1
ATOM 855 C C . LEU A 1 106 ? 3.856 5.273 -7.004 1.00 90.00 106 LEU A C 1
ATOM 857 O O . LEU A 1 106 ? 4.284 6.388 -7.316 1.00 90.00 106 LEU A O 1
ATOM 861 N N . SER A 1 107 ? 2.663 4.839 -7.387 1.00 87.06 107 SER A N 1
ATOM 862 C CA . SER A 1 107 ? 1.728 5.697 -8.098 1.00 87.06 107 SER A CA 1
ATOM 863 C C . SER A 1 107 ? 1.087 6.716 -7.154 1.00 87.06 107 SER A C 1
ATOM 865 O O . SER A 1 107 ? 0.544 6.382 -6.101 1.00 87.06 107 SER A O 1
ATOM 867 N N . LYS A 1 108 ? 1.084 7.988 -7.558 1.00 81.88 108 LYS A N 1
ATOM 868 C CA . LYS A 1 108 ? 0.315 9.062 -6.897 1.00 81.88 108 LYS A CA 1
ATOM 869 C C . LYS A 1 108 ? -0.900 9.501 -7.717 1.00 81.88 108 LYS A C 1
ATOM 871 O O . LYS A 1 108 ? -1.552 10.481 -7.364 1.00 81.88 108 LYS A O 1
ATOM 876 N N . GLU A 1 109 ? -1.201 8.791 -8.801 1.00 72.69 109 GLU A N 1
ATOM 877 C CA . GLU A 1 109 ? -2.251 9.138 -9.755 1.00 72.69 109 GLU A CA 1
ATOM 878 C C . GLU A 1 109 ? -3.251 7.984 -9.925 1.00 72.69 109 GLU A C 1
ATOM 880 O O . GLU A 1 109 ? -2.943 6.827 -9.664 1.00 72.69 109 GLU A O 1
ATOM 885 N N . VAL A 1 110 ? -4.476 8.297 -10.356 1.00 59.06 110 VAL A N 1
ATOM 886 C CA . VAL A 1 110 ? -5.559 7.301 -10.491 1.00 59.06 110 VAL A CA 1
ATOM 887 C C . VAL A 1 110 ? -5.356 6.374 -11.700 1.00 59.06 110 VAL A C 1
ATOM 889 O O . VAL A 1 110 ? -5.786 5.226 -11.649 1.00 59.06 110 VAL A O 1
ATOM 892 N N . TYR A 1 111 ? -4.683 6.863 -12.748 1.00 61.84 111 TYR A N 1
ATOM 893 C CA . TYR A 1 111 ? -4.478 6.189 -14.040 1.00 61.84 111 TYR A CA 1
ATOM 894 C C . TYR A 1 111 ? -2.992 6.156 -14.416 1.00 61.84 111 TYR A C 1
ATOM 896 O O . TYR A 1 111 ? -2.598 6.636 -15.480 1.00 61.84 111 TYR A O 1
ATOM 904 N N . PHE A 1 112 ? -2.146 5.676 -13.507 1.00 62.88 112 PHE A N 1
ATOM 905 C CA . PHE A 1 112 ? -0.699 5.682 -13.723 1.00 62.88 112 PHE A CA 1
ATOM 906 C C . PHE A 1 112 ? -0.305 4.826 -14.932 1.00 62.88 112 PHE A C 1
ATOM 908 O O . PHE A 1 112 ? 0.494 5.279 -15.749 1.00 62.88 112 PHE A O 1
ATOM 915 N N . ILE A 1 113 ? -0.934 3.657 -15.110 1.00 58.75 113 ILE A N 1
ATOM 916 C CA . ILE A 1 113 ? -0.657 2.798 -16.267 1.00 58.75 113 ILE A CA 1
ATOM 917 C C . ILE A 1 113 ? -1.193 3.401 -17.578 1.00 58.75 113 ILE A C 1
ATOM 919 O O . ILE A 1 113 ? -0.511 3.384 -18.600 1.00 58.75 113 ILE A O 1
ATOM 923 N N . ASP A 1 114 ? -2.403 3.963 -17.570 1.00 55.66 114 ASP A N 1
ATOM 924 C CA . ASP A 1 114 ? -3.049 4.413 -18.813 1.00 55.66 114 ASP A CA 1
ATOM 925 C C . ASP A 1 114 ? -2.520 5.764 -19.319 1.00 55.66 114 ASP A C 1
ATOM 927 O O . ASP A 1 114 ? -2.538 6.041 -20.517 1.00 55.66 114 ASP A O 1
ATOM 931 N N . LYS A 1 115 ? -2.071 6.644 -18.418 1.00 53.94 115 LYS A N 1
ATOM 932 C CA . LYS A 1 115 ? -1.668 8.013 -18.775 1.00 53.94 115 LYS A CA 1
ATOM 933 C C . LYS A 1 115 ? -0.242 8.090 -19.305 1.00 53.94 115 LYS A C 1
ATOM 935 O O . LYS A 1 115 ? 0.053 8.924 -20.162 1.00 53.94 115 LYS A O 1
ATOM 940 N N . TYR A 1 116 ? 0.637 7.231 -18.812 1.00 55.09 116 TYR A N 1
ATOM 941 C CA . TYR A 1 116 ? 1.987 7.104 -19.328 1.00 55.09 116 TYR A CA 1
ATOM 942 C C . TYR A 1 116 ? 1.966 5.957 -20.328 1.00 55.09 116 TYR A C 1
ATOM 944 O O . TYR A 1 116 ? 2.260 4.849 -19.967 1.00 55.09 116 TYR A O 1
ATOM 952 N N . HIS A 1 117 ? 1.590 6.144 -21.591 1.00 51.47 117 HIS A N 1
ATOM 953 C CA . HIS A 1 117 ? 1.611 5.009 -22.533 1.00 51.47 117 HIS A CA 1
ATOM 954 C C . HIS A 1 117 ? 3.030 4.461 -22.824 1.00 51.47 117 HIS A C 1
ATOM 956 O O . HIS A 1 117 ? 3.140 3.356 -23.354 1.00 51.47 117 HIS A O 1
ATOM 962 N N . ASP A 1 118 ? 4.082 5.198 -22.440 1.00 49.72 118 ASP A N 1
ATOM 963 C CA . ASP A 1 118 ? 5.490 4.896 -22.740 1.00 49.72 118 ASP A CA 1
ATOM 964 C C . ASP A 1 118 ? 6.259 4.152 -21.623 1.00 49.72 118 ASP A C 1
ATOM 966 O O . ASP A 1 118 ? 7.339 3.652 -21.895 1.00 49.72 118 ASP A O 1
ATOM 970 N N . TYR A 1 119 ? 5.758 4.084 -20.380 1.00 51.56 119 TYR A N 1
ATOM 971 C CA . TYR A 1 119 ? 6.554 3.666 -19.194 1.00 51.56 119 TYR A CA 1
ATOM 972 C C . TYR A 1 119 ? 5.986 2.550 -18.267 1.00 51.56 119 TYR A C 1
ATOM 974 O O . TYR A 1 119 ? 6.750 2.021 -17.471 1.00 51.56 119 TYR A O 1
ATOM 982 N N . PRO A 1 120 ? 4.702 2.144 -18.306 1.00 53.75 120 PRO A N 1
ATOM 983 C CA . PRO A 1 120 ? 4.121 1.199 -17.355 1.00 53.75 120 PRO A CA 1
ATOM 984 C C . PRO A 1 120 ? 3.624 -0.103 -18.000 1.00 53.75 120 PRO A C 1
ATOM 986 O O . PRO A 1 120 ? 2.928 -0.870 -17.344 1.00 53.75 120 PRO A O 1
ATOM 989 N N . ARG A 1 121 ? 3.952 -0.390 -19.270 1.00 59.47 121 ARG A N 1
ATOM 990 C CA . ARG A 1 121 ? 3.737 -1.752 -19.807 1.00 59.47 121 ARG A CA 1
ATOM 991 C C . ARG A 1 121 ? 4.743 -2.766 -19.267 1.00 59.47 121 ARG A C 1
ATOM 993 O O . ARG A 1 121 ? 4.483 -3.959 -19.349 1.00 59.47 121 ARG A O 1
ATOM 1000 N N . GLU A 1 122 ? 5.849 -2.280 -18.720 1.00 78.06 122 GLU A N 1
ATOM 1001 C CA . GLU A 1 122 ? 6.947 -3.071 -18.169 1.00 78.06 122 GLU A CA 1
ATOM 1002 C C . GLU A 1 122 ? 6.904 -3.078 -16.638 1.00 78.06 122 GLU A C 1
ATOM 1004 O O . GLU A 1 122 ? 7.938 -3.165 -15.995 1.00 78.06 122 GLU A O 1
ATOM 1009 N N . ALA A 1 123 ? 5.725 -2.922 -16.033 1.00 85.31 123 ALA A N 1
ATOM 1010 C CA . ALA A 1 123 ? 5.561 -3.036 -14.592 1.00 85.31 123 ALA A CA 1
ATOM 1011 C C . ALA A 1 123 ? 4.230 -3.706 -14.248 1.00 85.31 123 ALA A C 1
ATOM 1013 O O . ALA A 1 123 ? 3.211 -3.490 -14.911 1.00 85.31 123 ALA A O 1
ATOM 1014 N N . HIS A 1 124 ? 4.213 -4.456 -13.152 1.00 88.25 124 HIS A N 1
ATOM 1015 C CA . HIS A 1 124 ? 3.004 -5.066 -12.612 1.00 88.25 124 HIS A CA 1
ATOM 1016 C C . HIS A 1 124 ? 2.665 -4.490 -11.238 1.00 88.25 124 HIS A C 1
ATOM 1018 O O . HIS A 1 124 ? 3.512 -3.936 -10.537 1.00 88.25 124 HIS A O 1
ATOM 1024 N N . LYS A 1 125 ? 1.391 -4.593 -10.838 1.00 89.12 125 LYS A N 1
ATOM 1025 C CA . LYS A 1 125 ? 0.970 -4.223 -9.480 1.00 89.12 125 LYS A CA 1
ATOM 1026 C C . LYS A 1 125 ? 1.688 -5.126 -8.490 1.00 89.12 125 LYS A C 1
ATOM 1028 O O . LYS A 1 125 ? 1.541 -6.342 -8.580 1.00 89.12 125 LYS A O 1
ATOM 1033 N N . ALA A 1 126 ? 2.399 -4.522 -7.543 1.00 93.19 126 ALA A N 1
ATOM 1034 C CA . ALA A 1 126 ? 3.120 -5.253 -6.516 1.00 93.19 126 ALA A CA 1
ATOM 1035 C C . ALA A 1 126 ? 2.170 -6.203 -5.776 1.00 93.19 126 ALA A C 1
ATOM 1037 O O . ALA A 1 126 ? 1.098 -5.807 -5.301 1.00 93.19 126 ALA A O 1
ATOM 1038 N N . THR A 1 127 ? 2.568 -7.465 -5.686 1.00 92.31 127 THR A N 1
ATOM 1039 C CA . THR A 1 127 ? 1.828 -8.492 -4.961 1.00 92.31 127 THR A CA 1
ATOM 1040 C C . THR A 1 127 ? 1.954 -8.292 -3.452 1.00 92.31 127 THR A C 1
ATOM 1042 O O . THR A 1 127 ? 2.879 -7.648 -2.955 1.00 92.31 127 THR A O 1
ATOM 1045 N N . LEU A 1 128 ? 1.049 -8.900 -2.678 1.00 90.94 128 LEU A N 1
ATOM 1046 C CA . LEU A 1 128 ? 1.140 -8.867 -1.215 1.00 90.94 128 LEU A CA 1
ATOM 1047 C C . LEU A 1 128 ? 2.508 -9.363 -0.706 1.00 90.94 128 LEU A C 1
ATOM 1049 O O . LEU A 1 128 ? 3.068 -8.759 0.204 1.00 90.94 128 LEU A O 1
ATOM 1053 N N . ALA A 1 129 ? 3.049 -10.433 -1.297 1.00 93.06 129 ALA A N 1
ATOM 1054 C CA . ALA A 1 129 ? 4.331 -11.004 -0.887 1.00 93.06 129 ALA A CA 1
ATOM 1055 C C . ALA A 1 129 ? 5.503 -10.044 -1.149 1.00 93.06 129 ALA A C 1
ATOM 1057 O O . ALA A 1 129 ? 6.370 -9.887 -0.294 1.00 93.06 129 ALA A O 1
ATOM 1058 N N . GLU A 1 130 ? 5.500 -9.365 -2.296 1.00 95.50 130 GLU A N 1
ATOM 1059 C CA . GLU A 1 130 ? 6.515 -8.370 -2.654 1.00 95.50 130 GLU A CA 1
ATOM 1060 C C . GLU A 1 130 ? 6.481 -7.158 -1.728 1.00 95.50 130 GLU A C 1
ATOM 1062 O O . GLU A 1 130 ? 7.524 -6.718 -1.255 1.00 95.50 130 GLU A O 1
ATOM 1067 N N . LEU A 1 131 ? 5.289 -6.658 -1.395 1.00 95.12 131 LEU A N 1
ATOM 1068 C CA . LEU A 1 131 ? 5.151 -5.556 -0.441 1.00 95.12 131 LEU A CA 1
ATOM 1069 C C . LEU A 1 131 ? 5.596 -5.961 0.962 1.00 95.12 131 LEU A C 1
ATOM 1071 O O . LEU A 1 131 ? 6.259 -5.184 1.645 1.00 95.12 131 LEU A O 1
ATOM 1075 N N . GLN A 1 132 ? 5.251 -7.177 1.391 1.00 93.31 132 GLN A N 1
ATOM 1076 C CA . GLN A 1 132 ? 5.717 -7.709 2.666 1.00 93.31 132 GLN A CA 1
ATOM 1077 C C . GLN A 1 132 ? 7.240 -7.816 2.705 1.00 93.31 132 GLN A C 1
ATOM 1079 O O . GLN A 1 132 ? 7.814 -7.501 3.736 1.00 93.31 132 GLN A O 1
ATOM 1084 N N . GLU A 1 133 ? 7.897 -8.231 1.621 1.00 95.06 133 GLU A N 1
ATOM 1085 C CA . GLU A 1 133 ? 9.362 -8.259 1.552 1.00 95.06 133 GLU A CA 1
ATOM 1086 C C . GLU A 1 133 ? 9.965 -6.851 1.563 1.00 95.06 133 GLU A C 1
ATOM 1088 O O . GLU A 1 133 ? 10.907 -6.592 2.304 1.00 95.06 133 GLU A O 1
ATOM 1093 N N . HIS A 1 134 ? 9.405 -5.934 0.773 1.00 94.94 134 HIS A N 1
ATOM 1094 C CA . HIS A 1 134 ? 9.936 -4.585 0.597 1.00 94.94 134 HIS A CA 1
ATOM 1095 C C . HIS A 1 134 ? 9.865 -3.737 1.873 1.00 94.94 134 HIS A C 1
ATOM 1097 O O . HIS A 1 134 ? 10.773 -2.956 2.148 1.00 94.94 134 HIS A O 1
ATOM 1103 N N . PHE A 1 135 ? 8.799 -3.893 2.662 1.00 94.25 135 PHE A N 1
ATOM 1104 C CA . PHE A 1 135 ? 8.568 -3.111 3.879 1.00 94.25 135 PHE A CA 1
ATOM 1105 C C . PHE A 1 135 ? 8.912 -3.858 5.177 1.00 94.25 135 PHE A C 1
ATOM 1107 O O . PHE A 1 135 ? 8.452 -3.428 6.232 1.00 94.25 135 PHE A O 1
ATOM 1114 N N . LYS A 1 136 ? 9.652 -4.971 5.124 1.00 85.62 136 LYS A N 1
ATOM 1115 C CA . LYS A 1 136 ? 10.032 -5.771 6.305 1.00 85.62 136 LYS A CA 1
ATOM 1116 C C . LYS A 1 136 ? 10.774 -4.992 7.391 1.00 85.62 136 LYS A C 1
ATOM 1118 O O . LYS A 1 136 ? 11.631 -4.146 7.056 1.00 85.62 136 LYS A O 1
#

Secondary structure (DSSP, 8-state):
------EEEE--HHHHHHHHHTT-EEEE----SEEEEEEETTEEEEE---TTGGG--EE-TT-HHHHHHHHT--SS--TT-EEEESSPEEPTTSSSEEE-TT-EEE--STTHHHH-TTSSTTEEEPPHHHHHHHT-

Solvent-accessible surface area (backbone atoms only — not comparable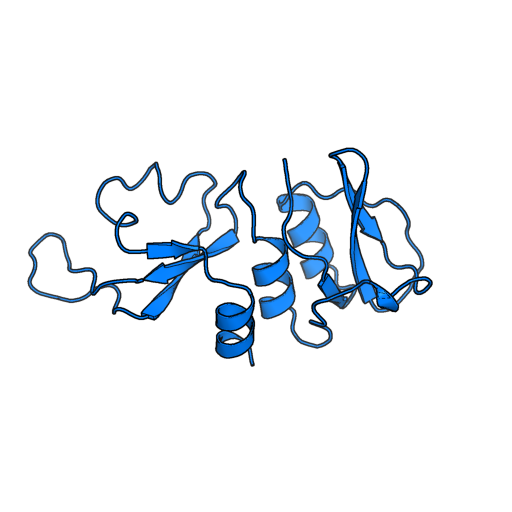 to full-atom values): 7894 Å² total; per-residue (Å²): 131,72,75,84,78,37,41,33,22,54,58,44,71,66,53,51,54,52,38,46,74,74,61,36,42,80,76,48,88,49,100,43,73,37,32,36,49,50,76,57,95,87,40,48,32,35,33,23,70,83,88,63,64,89,73,49,79,39,85,19,65,94,32,69,66,44,32,52,42,61,74,22,53,50,86,88,41,32,44,50,20,42,26,30,25,72,41,70,39,56,42,97,86,63,85,45,77,77,41,51,53,68,40,76,45,75,29,87,37,61,51,50,55,75,71,40,79,87,72,37,88,47,40,47,75,52,47,73,68,55,46,53,61,75,61,104

Foldseek 3Di:
DDQDFKEKEFPDPVLVVLCVVVVEDEDEDDVAGMKIWDDDPNHTYIYRDDDPCVRHPYYQYVNSLLSSASSCRDPQFLAQFKKFFQAFDADPVRPGTPAHGGDIDTDNGGCPCPVCVPGPVRIDGQDNVSSVVVRD

Mean predicted aligned error: 7.65 Å

pLDDT: mean 80.17, std 13.48, range [42.81, 95.5]

Sequence (136 aa):
MSFQYSAIGDNTIENREHLEKLGYTISMVTMDKAIYLKTQANRKYYETNNDDWSKVITNCIGNTLLFQAVTAIRDDSDMYQWFVSDEDIFTKDGDDIVVSKGDFILSKEVYFIDKYHDYPREAHKATLAELQEHFK